Protein AF-A0A845S457-F1 (afdb_monomer)

Sequence (92 aa):
IKLMDFSKKLEDFGVSRIIYTDINRDGTKSGVNFSQLKKIVAKVNIPLVVSGGVSNIKDIRKLHKAELFEGVIIGKAIYDKSISLNKLKKFV

Solvent-accessible surface area (backbone atoms only — not comparable to full-atom values): 5452 Å² total; per-residue (Å²): 132,57,70,70,65,50,56,46,55,40,59,83,70,65,57,80,61,43,79,48,63,42,73,93,25,40,88,64,54,76,36,54,64,60,70,62,52,52,57,49,59,74,68,36,95,51,49,35,29,44,28,37,7,55,31,41,64,67,47,54,53,54,52,60,74,59,72,74,54,79,44,73,54,75,58,62,25,47,80,74,56,58,34,51,71,81,69,50,62,80,79,107

Mean predicted aligned error: 3.19 Å

Nearest PDB structures (foldseek):
  6vdg-assembly1_A  TM=8.959E-01  e=1.219E-05  Thermotoga maritima
  5tql-assembly2_B  TM=8.994E-01  e=2.602E-05  Thermotoga maritima MSB8
  7qc6-assembly1_A  TM=8.968E-01  e=4.517E-05  Thermotoga maritima MSB8
  6c7h-assembly1_A  TM=8.940E-01  e=7.318E-05  synthetic construct
  2rkx-assembly1_A  TM=8.949E-01  e=8.400E-05  unclassified

Foldseek 3Di:
DDPLVVLAVVVVVVDQEDEDEPPVQAPVLQAFPVVVVVVSLVRDPHAYEYHGNHAAVVSVVVVLVVVSHPYYDDDPNPVVVNDDPVSCVVRD

Structure (mmCIF, N/CA/C/O backbone):
data_AF-A0A845S457-F1
#
_entry.id   AF-A0A845S457-F1
#
loop_
_atom_site.group_PDB
_atom_site.id
_atom_site.type_symbol
_atom_site.label_atom_id
_atom_site.label_alt_id
_atom_site.label_comp_id
_atom_site.label_asym_id
_atom_site.label_entity_id
_atom_site.label_seq_id
_atom_site.pdbx_PDB_ins_code
_atom_site.Cartn_x
_atom_site.Cartn_y
_atom_site.Cartn_z
_atom_site.occupancy
_atom_site.B_iso_or_equiv
_atom_site.auth_seq_id
_atom_site.auth_comp_id
_atom_site.auth_asym_id
_atom_site.auth_atom_id
_atom_site.pdbx_PDB_model_num
ATOM 1 N N . ILE A 1 1 ? 3.809 13.528 15.720 1.00 75.88 1 ILE A N 1
ATOM 2 C CA . ILE A 1 1 ? 2.774 12.488 15.965 1.00 75.88 1 ILE A CA 1
ATOM 3 C C . ILE A 1 1 ? 3.279 11.182 15.361 1.00 75.88 1 ILE A C 1
ATOM 5 O O . ILE A 1 1 ? 3.835 11.231 14.270 1.00 75.88 1 ILE A O 1
ATOM 9 N N . LYS A 1 2 ? 3.171 10.042 16.056 1.00 89.25 2 LYS A N 1
ATOM 10 C CA . LYS A 1 2 ? 3.588 8.746 15.491 1.00 89.25 2 LYS A CA 1
ATOM 11 C C . LYS A 1 2 ? 2.545 8.268 14.477 1.00 89.25 2 LYS A C 1
ATOM 13 O O . LYS A 1 2 ? 1.357 8.491 14.681 1.00 89.25 2 LYS A O 1
ATOM 18 N N . LEU A 1 3 ? 2.983 7.569 13.426 1.00 88.56 3 LEU A N 1
ATOM 19 C CA . LEU A 1 3 ? 2.112 7.061 12.355 1.00 88.56 3 LEU A CA 1
ATOM 20 C C . LEU A 1 3 ? 0.860 6.357 12.895 1.00 88.56 3 LEU A C 1
ATOM 22 O O . LEU A 1 3 ? -0.241 6.703 12.498 1.00 88.56 3 LEU A O 1
ATOM 26 N N . MET A 1 4 ? 1.029 5.416 13.828 1.00 90.56 4 MET A N 1
ATOM 27 C CA . MET A 1 4 ? -0.090 4.626 14.353 1.00 90.56 4 MET A CA 1
ATOM 28 C C . MET A 1 4 ? -1.122 5.472 15.102 1.00 90.56 4 MET A C 1
ATOM 30 O O . MET A 1 4 ? -2.317 5.229 14.962 1.00 90.56 4 MET A O 1
ATOM 34 N N . ASP A 1 5 ? -0.664 6.467 15.862 1.00 92.56 5 ASP A N 1
ATOM 35 C CA . ASP A 1 5 ? -1.548 7.362 16.613 1.00 92.56 5 ASP A CA 1
ATOM 36 C C . ASP A 1 5 ? -2.323 8.264 15.650 1.00 92.56 5 ASP A C 1
ATOM 38 O O . ASP A 1 5 ? -3.509 8.516 15.842 1.00 92.56 5 ASP A O 1
ATOM 42 N N . PHE A 1 6 ? -1.663 8.726 14.582 1.00 92.75 6 PHE A N 1
ATOM 43 C CA . PHE A 1 6 ? -2.317 9.512 13.543 1.00 92.75 6 PHE A CA 1
ATOM 44 C C . PHE A 1 6 ? -3.340 8.684 12.768 1.00 92.75 6 PHE A C 1
ATOM 46 O O . PHE A 1 6 ? -4.474 9.120 12.622 1.00 92.75 6 PHE A O 1
ATOM 53 N N . SER A 1 7 ? -2.974 7.475 12.331 1.00 91.75 7 SER A N 1
ATOM 54 C CA . SER A 1 7 ? -3.871 6.592 11.582 1.00 91.75 7 SER A CA 1
ATOM 55 C C . SER A 1 7 ? -5.152 6.279 12.351 1.00 91.75 7 SER A C 1
ATOM 57 O O . SER A 1 7 ? -6.204 6.208 11.730 1.00 91.75 7 SER A O 1
ATOM 59 N N . LYS A 1 8 ? -5.093 6.140 13.684 1.00 92.31 8 LYS A N 1
ATOM 60 C CA . LYS A 1 8 ? -6.298 5.913 14.492 1.00 92.31 8 LYS A CA 1
ATOM 61 C C . LYS A 1 8 ? -7.205 7.143 14.546 1.00 92.31 8 LYS A C 1
ATOM 63 O O . LYS A 1 8 ? -8.401 7.007 14.346 1.00 92.31 8 LYS A O 1
ATOM 68 N N . LYS A 1 9 ? -6.630 8.339 14.719 1.00 94.06 9 LYS A N 1
ATOM 69 C CA . LYS A 1 9 ? -7.384 9.608 14.703 1.00 94.06 9 LYS A CA 1
ATOM 70 C C . LYS A 1 9 ? -8.109 9.868 13.383 1.00 94.06 9 LYS A C 1
ATOM 72 O O . LYS A 1 9 ? -9.089 10.599 13.364 1.00 94.06 9 LYS A O 1
ATOM 77 N N . LEU A 1 10 ? -7.636 9.290 12.278 1.00 94.19 10 LEU A N 1
ATOM 78 C CA . LEU A 1 10 ? -8.320 9.412 10.991 1.00 94.19 10 LEU A CA 1
ATOM 79 C C . LEU A 1 10 ? -9.711 8.755 10.995 1.00 94.19 10 LEU A C 1
ATOM 81 O O . LEU A 1 10 ? -10.559 9.173 10.211 1.00 94.19 10 LEU A O 1
ATOM 85 N N . GLU A 1 11 ? -9.965 7.777 11.873 1.00 93.56 11 GLU A N 1
ATOM 86 C CA . GLU A 1 11 ? -11.306 7.193 12.031 1.00 93.56 11 GLU A CA 1
ATOM 87 C C . GLU A 1 11 ? -12.297 8.230 12.560 1.00 93.56 11 GLU A C 1
ATOM 89 O O . GLU A 1 11 ? -13.400 8.344 12.030 1.00 93.56 11 GLU A O 1
ATOM 94 N N . ASP A 1 12 ? -11.872 9.053 13.522 1.00 94.44 12 ASP A N 1
ATOM 95 C CA . ASP A 1 12 ? -12.691 10.127 14.097 1.00 94.44 12 ASP A CA 1
ATOM 96 C C . ASP A 1 12 ? -13.029 11.211 13.061 1.00 94.44 12 ASP A C 1
ATOM 98 O O . ASP A 1 12 ? -14.039 11.902 13.170 1.00 94.44 12 ASP A O 1
ATOM 102 N N . PHE A 1 13 ? -12.192 11.356 12.030 1.00 95.31 13 PHE A N 1
ATOM 103 C CA . PHE A 1 13 ? -12.425 12.282 10.921 1.00 95.31 13 PHE A CA 1
ATOM 104 C C . PHE A 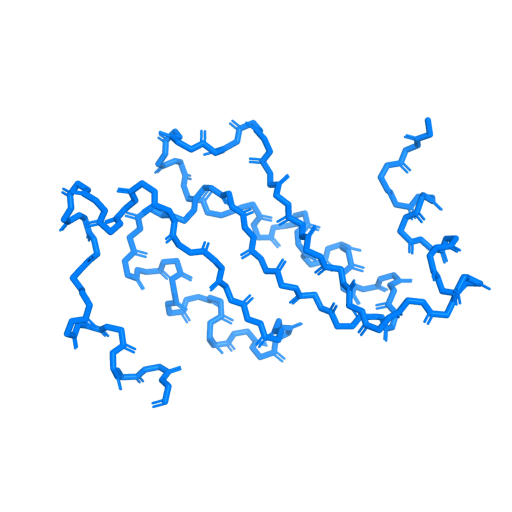1 13 ? -13.332 11.707 9.827 1.00 95.31 13 PHE A C 1
ATOM 106 O O . PHE A 1 13 ? -13.650 12.418 8.875 1.00 95.31 13 PHE A O 1
ATOM 113 N N . GLY A 1 14 ? -13.737 10.436 9.929 1.00 94.62 14 GLY A N 1
ATOM 114 C CA . GLY A 1 14 ? -14.618 9.797 8.955 1.00 94.62 14 GLY A CA 1
ATOM 115 C C . GLY A 1 14 ? -13.984 9.616 7.574 1.00 94.62 14 GLY A C 1
ATOM 116 O O . GLY A 1 14 ? -14.694 9.620 6.568 1.00 94.62 14 GLY A O 1
ATOM 117 N N . VAL A 1 15 ? -12.652 9.489 7.489 1.00 96.00 15 VAL A N 1
ATOM 118 C CA . VAL A 1 15 ? -11.998 9.279 6.190 1.00 96.00 15 VAL A CA 1
ATOM 119 C C . VAL A 1 15 ? -12.357 7.905 5.625 1.00 96.00 15 VAL A C 1
ATOM 121 O O . VAL A 1 15 ? -12.372 6.899 6.330 1.00 96.00 15 VAL A O 1
ATOM 124 N N . SER A 1 16 ? -12.597 7.850 4.319 1.00 96.25 16 SER A N 1
ATOM 125 C CA . SER A 1 16 ? -13.017 6.625 3.634 1.00 96.25 16 SER A CA 1
ATOM 126 C C . SER A 1 16 ? -11.862 5.694 3.263 1.00 96.25 16 SER A C 1
ATOM 128 O O . SER A 1 16 ? -12.088 4.514 3.010 1.00 96.25 16 SER A O 1
ATOM 130 N N . ARG A 1 17 ? -10.627 6.210 3.196 1.00 96.81 17 ARG A N 1
ATOM 131 C CA . ARG A 1 17 ? -9.450 5.464 2.731 1.00 96.81 17 ARG A CA 1
ATOM 132 C C . ARG A 1 17 ? -8.153 6.117 3.184 1.00 96.81 17 ARG A C 1
ATOM 134 O O . ARG A 1 17 ? -8.037 7.341 3.191 1.00 96.81 17 ARG A O 1
ATOM 141 N N . ILE A 1 18 ? -7.142 5.295 3.453 1.00 96.31 18 ILE A N 1
ATOM 142 C CA . ILE A 1 18 ? -5.762 5.738 3.663 1.00 96.31 18 ILE A CA 1
ATOM 143 C C . ILE A 1 18 ? -4.912 5.296 2.474 1.00 96.31 18 ILE A C 1
ATOM 145 O O . ILE A 1 18 ? -4.865 4.117 2.135 1.00 96.31 18 ILE A O 1
ATOM 149 N N . ILE A 1 19 ? -4.179 6.235 1.877 1.00 96.50 19 ILE A N 1
ATOM 15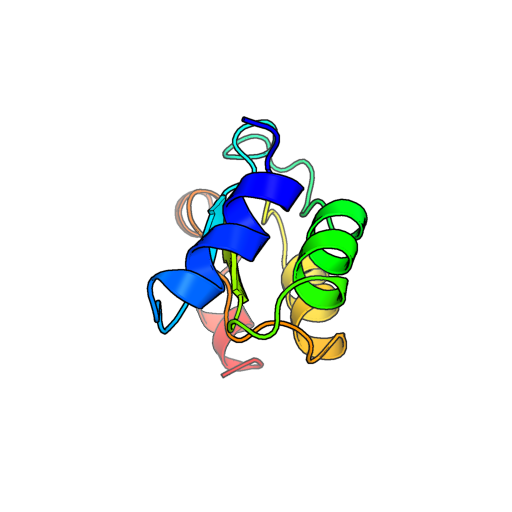0 C CA . ILE A 1 19 ? -3.053 5.918 0.995 1.00 96.50 19 ILE A CA 1
ATOM 151 C C . ILE A 1 19 ? -1.789 6.012 1.840 1.00 96.50 19 ILE A C 1
ATOM 153 O O . ILE A 1 19 ? -1.437 7.088 2.323 1.00 96.50 19 ILE A O 1
ATOM 157 N N . TYR A 1 20 ? -1.108 4.886 2.036 1.00 95.56 20 TYR A N 1
ATOM 158 C CA . TYR A 1 20 ? 0.143 4.851 2.785 1.00 95.56 20 TYR A CA 1
ATOM 159 C C . TYR A 1 20 ? 1.328 4.695 1.839 1.00 95.56 20 TYR A C 1
ATOM 161 O O . TYR A 1 20 ? 1.475 3.650 1.208 1.00 95.56 20 TYR A O 1
ATOM 169 N N . THR A 1 21 ? 2.188 5.714 1.789 1.00 95.12 21 THR A N 1
ATOM 170 C CA . THR A 1 21 ? 3.457 5.685 1.051 1.00 95.12 21 THR A CA 1
ATOM 171 C C . THR A 1 21 ? 4.624 5.508 2.020 1.00 95.12 21 THR A C 1
ATOM 173 O O . THR A 1 21 ? 4.876 6.381 2.852 1.00 95.12 21 THR A O 1
ATOM 176 N N . ASP A 1 22 ? 5.373 4.406 1.907 1.00 93.56 22 ASP A N 1
ATOM 177 C CA . ASP A 1 22 ? 6.638 4.254 2.641 1.00 93.56 22 ASP A CA 1
ATOM 178 C C . ASP A 1 22 ? 7.749 5.055 1.945 1.00 93.56 22 ASP A C 1
ATOM 180 O O . ASP A 1 22 ? 8.408 4.565 1.024 1.00 93.56 22 ASP A O 1
ATOM 184 N N . ILE A 1 23 ? 7.958 6.296 2.395 1.00 92.25 23 ILE A N 1
ATOM 185 C CA . ILE A 1 23 ? 8.946 7.229 1.829 1.00 92.25 23 ILE A CA 1
ATOM 186 C C . ILE A 1 23 ? 10.381 6.696 1.872 1.00 92.25 23 ILE A C 1
ATOM 188 O O . ILE A 1 23 ? 11.176 7.015 0.997 1.00 92.25 23 ILE A O 1
ATOM 192 N N . ASN A 1 24 ? 10.715 5.842 2.848 1.00 91.50 24 ASN A N 1
ATOM 193 C CA . ASN A 1 24 ? 12.064 5.283 2.967 1.00 91.50 24 ASN A CA 1
ATOM 194 C C . ASN A 1 24 ? 12.325 4.211 1.907 1.00 91.50 24 ASN A C 1
ATOM 196 O O . ASN A 1 24 ? 13.469 3.834 1.661 1.00 91.50 24 ASN A O 1
ATOM 200 N N . ARG A 1 25 ? 11.258 3.676 1.310 1.00 90.69 25 ARG A N 1
ATOM 201 C CA . ARG A 1 25 ? 11.329 2.649 0.275 1.00 90.69 25 ARG A CA 1
ATOM 202 C C . ARG A 1 25 ? 10.925 3.165 -1.093 1.00 90.69 25 ARG A C 1
ATOM 204 O O . ARG A 1 25 ? 11.218 2.497 -2.090 1.00 90.69 25 ARG A O 1
ATOM 211 N N . ASP A 1 26 ? 10.280 4.320 -1.165 1.00 87.81 26 ASP A N 1
ATOM 212 C CA . ASP A 1 26 ? 9.833 4.883 -2.424 1.00 87.81 26 ASP A CA 1
ATOM 213 C C . ASP A 1 26 ? 11.010 5.128 -3.378 1.00 87.81 26 ASP A C 1
ATOM 215 O O . ASP A 1 26 ? 12.087 5.572 -2.994 1.00 87.81 26 ASP A O 1
ATOM 219 N N . GLY A 1 27 ? 10.851 4.697 -4.627 1.00 81.44 27 GLY A N 1
ATOM 220 C CA . GLY A 1 27 ? 11.908 4.750 -5.640 1.00 81.44 27 GLY A CA 1
ATOM 221 C C . GLY A 1 27 ? 13.147 3.858 -5.413 1.00 81.44 27 GLY A C 1
ATOM 222 O O . GLY A 1 27 ? 13.948 3.727 -6.347 1.00 81.44 27 GLY A O 1
ATOM 223 N N . THR A 1 28 ? 13.299 3.211 -4.247 1.00 85.31 28 THR A N 1
ATOM 224 C CA . THR A 1 28 ? 14.485 2.395 -3.885 1.00 85.31 28 THR A CA 1
ATOM 225 C C . THR A 1 28 ? 14.482 0.980 -4.460 1.00 85.31 28 THR A C 1
ATOM 227 O O . THR A 1 28 ? 15.520 0.329 -4.495 1.00 85.31 28 THR A O 1
ATOM 230 N N . LYS A 1 29 ? 13.315 0.476 -4.884 1.00 78.00 29 LYS A N 1
ATOM 231 C CA . LYS A 1 29 ? 13.098 -0.924 -5.298 1.00 78.00 29 LYS A CA 1
ATOM 232 C C . LYS A 1 29 ? 13.375 -1.992 -4.224 1.00 78.00 29 LYS A C 1
ATOM 234 O O . LYS A 1 29 ? 13.454 -3.175 -4.552 1.00 78.00 29 LYS A O 1
ATOM 239 N N . SER A 1 30 ? 13.442 -1.621 -2.947 1.00 86.31 30 SER A N 1
ATOM 240 C CA . SER A 1 30 ? 13.703 -2.552 -1.834 1.00 86.31 30 SER A CA 1
ATOM 241 C C . SER A 1 30 ? 12.528 -3.483 -1.464 1.00 86.31 30 SER A C 1
ATOM 243 O O . SER A 1 30 ? 12.627 -4.263 -0.513 1.00 86.31 30 SER A O 1
ATOM 245 N N . GLY A 1 31 ? 11.418 -3.434 -2.210 1.00 88.88 31 GLY A N 1
ATOM 246 C CA . GLY A 1 31 ? 10.202 -4.202 -1.937 1.00 88.88 31 GLY A CA 1
ATOM 247 C C . GLY A 1 31 ? 9.322 -3.531 -0.882 1.00 88.88 31 GLY A C 1
ATOM 248 O O . GLY A 1 31 ? 9.755 -2.638 -0.154 1.00 88.88 31 GLY A O 1
ATOM 249 N N . VAL A 1 32 ? 8.070 -3.966 -0.760 1.00 93.44 32 VAL A N 1
ATOM 250 C CA . VAL A 1 32 ? 7.116 -3.353 0.182 1.00 93.44 32 VAL A CA 1
ATOM 251 C C . VAL A 1 32 ? 7.410 -3.701 1.644 1.00 93.44 32 VAL A C 1
ATOM 253 O O . VAL A 1 32 ? 7.771 -4.834 1.981 1.00 93.44 32 VAL A O 1
ATOM 256 N N . ASN A 1 33 ? 7.180 -2.747 2.550 1.00 94.00 33 ASN A N 1
ATOM 257 C CA . ASN A 1 33 ? 7.310 -2.960 3.992 1.00 94.00 33 ASN A CA 1
ATOM 258 C C . ASN A 1 33 ? 6.093 -3.689 4.578 1.00 94.00 33 ASN A C 1
ATOM 260 O O . ASN A 1 33 ? 5.270 -3.135 5.305 1.00 94.00 33 ASN A O 1
ATOM 264 N N . PHE A 1 34 ? 5.974 -4.969 4.252 1.00 93.56 34 PHE A N 1
ATOM 265 C CA . PHE A 1 34 ? 4.789 -5.759 4.574 1.00 93.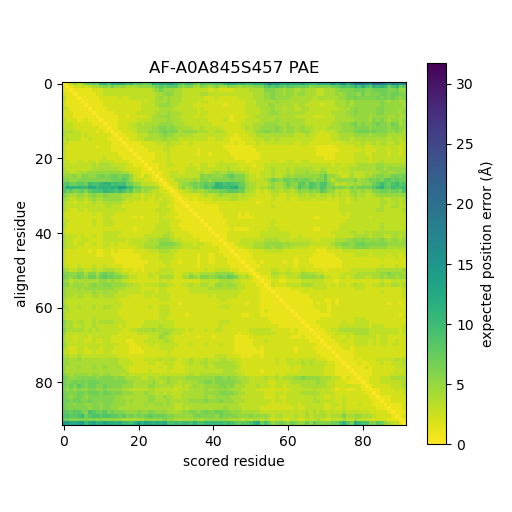56 34 PHE A CA 1
ATOM 266 C C . PHE A 1 34 ? 4.504 -5.880 6.083 1.00 93.56 34 PHE A C 1
ATOM 268 O O . PHE A 1 34 ? 3.348 -5.974 6.485 1.00 93.56 34 PHE A O 1
ATOM 275 N N . SER A 1 35 ? 5.546 -5.859 6.923 1.00 93.31 35 SER A N 1
ATOM 276 C CA . SER A 1 35 ? 5.390 -5.877 8.385 1.00 93.31 35 SER A CA 1
ATOM 277 C C . SER A 1 35 ? 4.722 -4.596 8.887 1.00 93.31 35 SER A C 1
ATOM 279 O O . SER A 1 35 ? 3.777 -4.657 9.671 1.00 93.31 35 SER A O 1
ATOM 281 N N . GLN A 1 36 ? 5.156 -3.436 8.385 1.00 93.31 36 GLN A N 1
ATOM 282 C CA . GLN A 1 36 ? 4.553 -2.153 8.736 1.00 93.31 36 GLN A CA 1
ATOM 283 C C . GLN A 1 36 ? 3.108 -2.052 8.238 1.00 93.31 36 GLN A C 1
ATOM 285 O O . GLN A 1 36 ? 2.234 -1.642 8.995 1.00 93.31 36 GLN A O 1
ATOM 290 N N . LEU A 1 37 ? 2.847 -2.500 7.007 1.00 95.06 37 LEU A N 1
ATOM 291 C CA . LEU A 1 37 ? 1.501 -2.533 6.434 1.00 95.06 37 LEU A CA 1
ATOM 292 C C . LEU A 1 37 ? 0.539 -3.354 7.296 1.00 95.06 37 LEU A C 1
ATOM 294 O O . LEU A 1 37 ? -0.519 -2.850 7.657 1.00 95.06 37 LEU A O 1
ATOM 298 N N . LYS A 1 38 ? 0.941 -4.564 7.714 1.00 94.19 38 LYS A N 1
ATOM 299 C CA . LYS A 1 38 ? 0.154 -5.408 8.629 1.00 94.19 38 LYS A CA 1
ATOM 300 C C . LYS A 1 38 ? -0.154 -4.728 9.960 1.00 94.19 38 LYS A C 1
ATOM 302 O O . LYS A 1 38 ? -1.252 -4.882 10.479 1.00 94.19 38 LYS A O 1
ATOM 307 N N . LYS A 1 39 ? 0.796 -3.968 10.513 1.00 93.62 39 LYS A N 1
ATOM 308 C CA .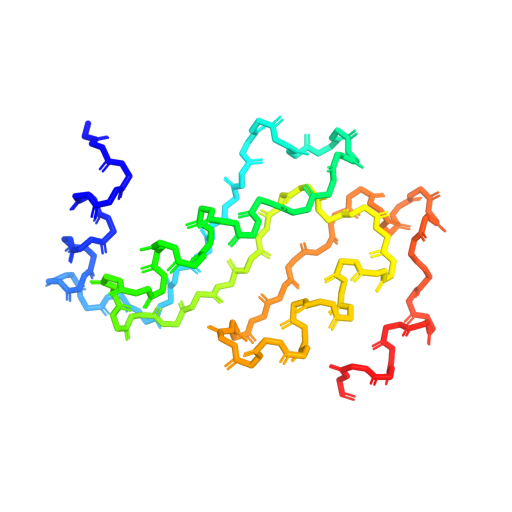 LYS A 1 39 ? 0.568 -3.208 11.752 1.00 93.62 39 LYS A CA 1
ATOM 309 C C . LYS A 1 39 ? -0.479 -2.111 11.569 1.00 93.62 39 LYS A C 1
ATOM 311 O O . LYS A 1 39 ? -1.205 -1.845 12.518 1.00 93.62 39 LYS A O 1
ATOM 316 N N . ILE A 1 40 ? -0.546 -1.488 10.390 1.00 93.94 40 ILE A N 1
ATOM 317 C CA . ILE A 1 40 ? -1.551 -0.463 10.079 1.00 93.94 40 ILE A CA 1
ATOM 318 C C . ILE A 1 40 ? -2.938 -1.101 10.022 1.00 93.94 40 ILE A C 1
ATOM 320 O O . ILE A 1 40 ? -3.777 -0.758 10.848 1.00 93.94 40 ILE A O 1
ATOM 324 N N . VAL A 1 41 ? -3.145 -2.084 9.137 1.00 94.56 41 VAL A N 1
ATOM 325 C CA . VAL A 1 41 ? -4.461 -2.738 8.970 1.00 94.56 41 VAL A CA 1
ATOM 326 C C . VAL A 1 41 ? -4.955 -3.454 10.230 1.00 94.56 41 VAL A C 1
ATOM 328 O O . VAL A 1 41 ? -6.151 -3.601 10.413 1.00 94.56 41 VAL A O 1
ATOM 331 N N . ALA A 1 42 ? -4.064 -3.861 11.140 1.00 93.44 42 ALA A N 1
ATOM 332 C CA . ALA A 1 42 ? -4.464 -4.449 12.419 1.00 93.44 42 ALA A CA 1
ATOM 333 C C . ALA A 1 42 ? -4.974 -3.427 13.456 1.00 93.44 42 ALA A C 1
ATOM 335 O O . ALA A 1 42 ? -5.504 -3.835 14.486 1.00 93.44 42 ALA A O 1
ATOM 336 N N . LYS A 1 43 ? -4.766 -2.117 13.251 1.00 91.81 43 LYS A N 1
ATOM 337 C CA . LYS A 1 43 ? -5.163 -1.073 14.219 1.00 91.81 43 LYS A CA 1
ATOM 338 C C . LYS A 1 43 ? -6.275 -0.150 13.735 1.00 91.81 43 LYS A C 1
ATOM 340 O O . LYS A 1 43 ? -6.882 0.523 14.574 1.00 91.81 43 LYS A O 1
ATOM 345 N N . VAL A 1 44 ? -6.503 -0.081 12.426 1.00 93.88 44 VAL A N 1
ATOM 346 C CA . VAL A 1 44 ? -7.512 0.798 11.829 1.00 93.88 44 VAL A CA 1
ATOM 347 C C . VAL A 1 44 ? -8.468 0.00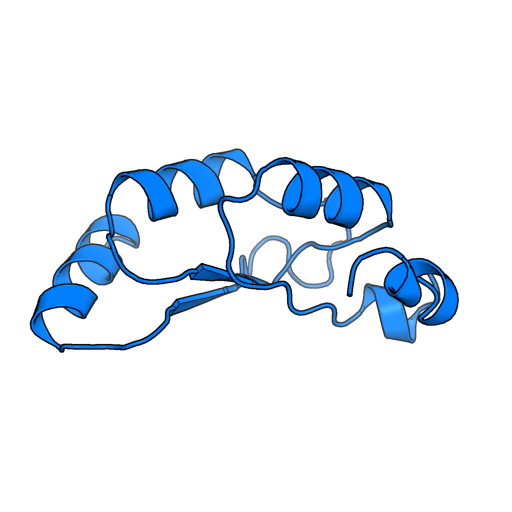4 10.956 1.00 93.88 44 VAL A C 1
ATOM 349 O O . VAL A 1 44 ? -8.043 -0.876 10.213 1.00 93.88 44 VAL A O 1
ATOM 352 N N . ASN A 1 45 ? -9.745 0.363 11.016 1.00 94.56 45 ASN A N 1
ATOM 353 C CA . ASN A 1 45 ? -10.821 -0.207 10.207 1.00 94.56 45 ASN A CA 1
ATOM 354 C C . ASN A 1 45 ? -11.028 0.564 8.890 1.00 94.56 45 ASN A C 1
ATOM 356 O O . ASN A 1 45 ? -12.074 0.452 8.256 1.00 94.56 45 ASN A O 1
ATOM 360 N N . ILE A 1 46 ? -10.044 1.371 8.486 1.00 96.62 46 ILE A N 1
ATOM 361 C CA . ILE A 1 46 ? -10.089 2.164 7.258 1.00 96.62 46 ILE A CA 1
ATOM 362 C C . ILE A 1 46 ? -9.388 1.384 6.138 1.00 96.62 46 ILE A C 1
ATOM 364 O O . ILE A 1 46 ? -8.241 0.962 6.333 1.00 96.62 46 ILE A O 1
ATOM 368 N N . PRO A 1 47 ? -10.016 1.235 4.957 1.00 97.12 47 PRO A N 1
ATOM 369 C CA . PRO A 1 47 ? -9.383 0.640 3.787 1.00 97.12 47 PRO A CA 1
ATOM 370 C C . PRO A 1 47 ? -8.020 1.265 3.469 1.00 97.12 47 PRO A C 1
ATOM 372 O O . PRO A 1 47 ? -7.858 2.490 3.437 1.00 97.12 47 PRO A O 1
ATOM 375 N N . LEU A 1 48 ? -7.025 0.405 3.243 1.00 97.50 48 LEU A N 1
ATOM 376 C CA . LEU A 1 48 ? -5.644 0.813 3.008 1.00 97.50 48 LEU A CA 1
ATOM 377 C C . LEU A 1 48 ? -5.229 0.537 1.562 1.00 97.50 48 LEU A C 1
ATOM 379 O O . LEU A 1 48 ? -5.253 -0.608 1.104 1.00 97.50 48 LEU A O 1
ATOM 383 N N . VAL A 1 49 ? -4.752 1.580 0.886 1.00 97.62 49 VAL A N 1
ATOM 384 C CA . VAL A 1 49 ? -4.051 1.497 -0.395 1.00 97.62 49 VAL A CA 1
ATOM 385 C C . VAL A 1 49 ? -2.550 1.610 -0.154 1.00 97.62 49 VAL A C 1
ATOM 387 O O . VAL A 1 49 ? -2.059 2.565 0.454 1.00 97.62 49 VAL A O 1
ATOM 390 N N . VAL A 1 50 ? -1.811 0.616 -0.639 1.00 96.75 50 VAL A N 1
ATOM 391 C CA . VAL A 1 50 ? -0.361 0.501 -0.455 1.00 96.75 50 VAL A CA 1
ATOM 392 C C . VAL A 1 50 ? 0.379 1.295 -1.526 1.00 96.75 50 VAL A C 1
ATOM 394 O O . VAL A 1 50 ? 0.119 1.130 -2.713 1.00 96.75 50 VAL A O 1
ATOM 397 N N . SER A 1 51 ? 1.354 2.103 -1.125 1.00 94.50 51 SER A N 1
ATOM 398 C CA . SER A 1 51 ? 2.247 2.845 -2.014 1.00 94.50 51 SER A CA 1
ATOM 399 C C . SER A 1 51 ? 3.686 2.837 -1.474 1.00 94.50 51 SER A C 1
ATOM 401 O O . SER A 1 51 ? 3.930 2.651 -0.279 1.00 94.50 51 SER A O 1
ATOM 403 N N . GLY A 1 52 ? 4.660 3.042 -2.361 1.00 91.62 52 GLY A N 1
ATOM 404 C CA . GLY A 1 52 ? 6.085 3.082 -2.022 1.00 91.62 52 GLY A CA 1
ATOM 405 C C . GLY A 1 52 ? 6.740 1.698 -1.902 1.00 91.62 52 GLY A C 1
ATOM 406 O O . GLY A 1 52 ? 6.241 0.775 -1.259 1.00 91.62 52 GLY A O 1
ATOM 407 N N . GLY A 1 53 ? 7.896 1.536 -2.549 1.00 89.94 53 GLY A N 1
ATOM 408 C CA . GLY A 1 53 ? 8.723 0.327 -2.445 1.00 89.94 53 GLY A CA 1
ATOM 409 C C . GLY A 1 53 ? 8.302 -0.866 -3.307 1.00 89.94 53 GLY A C 1
ATOM 410 O O . GLY A 1 53 ? 9.068 -1.823 -3.392 1.00 89.94 53 GLY A O 1
ATOM 411 N N . VAL A 1 54 ? 7.154 -0.824 -3.993 1.00 93.25 54 VAL A N 1
ATOM 412 C CA . VAL A 1 54 ? 6.745 -1.872 -4.949 1.00 93.25 54 VAL A CA 1
ATOM 413 C C . VAL A 1 54 ? 7.771 -1.964 -6.078 1.00 93.25 54 VAL A C 1
ATOM 415 O O . VAL A 1 54 ? 7.938 -1.008 -6.837 1.00 93.25 54 VAL A O 1
ATOM 418 N N . SER A 1 55 ? 8.468 -3.097 -6.197 1.00 92.88 55 SER A N 1
ATOM 419 C CA . SER A 1 55 ? 9.610 -3.211 -7.111 1.00 92.88 55 SER A CA 1
ATOM 420 C C . SER A 1 55 ? 9.450 -4.273 -8.185 1.00 92.88 55 SER A C 1
ATOM 422 O O . SER A 1 55 ? 10.008 -4.135 -9.273 1.00 92.88 55 SER A O 1
ATOM 424 N N . ASN A 1 56 ? 8.695 -5.335 -7.909 1.00 92.75 56 ASN A N 1
ATOM 425 C CA . ASN A 1 56 ? 8.555 -6.454 -8.832 1.00 92.75 56 ASN A CA 1
ATOM 426 C C . ASN A 1 56 ? 7.220 -7.201 -8.659 1.00 92.75 56 ASN A C 1
ATOM 428 O O . ASN A 1 56 ? 6.460 -6.980 -7.718 1.00 92.75 56 ASN A O 1
ATOM 432 N N . ILE A 1 57 ? 6.941 -8.143 -9.564 1.00 93.12 57 ILE A N 1
ATOM 433 C CA . ILE A 1 57 ? 5.674 -8.890 -9.568 1.00 93.12 57 ILE A CA 1
ATOM 434 C C . ILE A 1 57 ? 5.470 -9.770 -8.321 1.00 93.12 57 ILE A C 1
ATOM 436 O O . ILE A 1 57 ? 4.334 -10.108 -7.995 1.00 93.12 57 ILE A O 1
ATOM 440 N N . 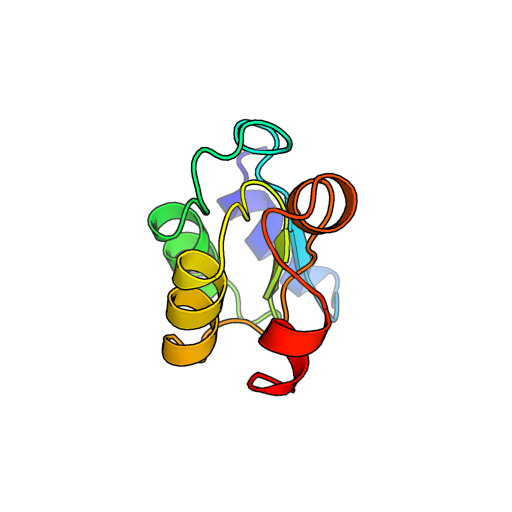LYS A 1 58 ? 6.540 -10.157 -7.608 1.00 93.19 58 LYS A N 1
ATOM 441 C CA . LYS A 1 58 ? 6.422 -10.936 -6.365 1.00 93.19 58 LYS A CA 1
ATOM 442 C C . LYS A 1 58 ? 5.798 -10.095 -5.253 1.00 93.19 58 LYS A C 1
ATOM 444 O O . LYS A 1 58 ? 5.012 -10.642 -4.485 1.00 93.19 58 LYS A O 1
ATOM 449 N N . ASP A 1 59 ? 6.078 -8.789 -5.208 1.00 93.75 59 ASP A N 1
ATOM 450 C CA . ASP A 1 59 ? 5.420 -7.875 -4.267 1.00 93.75 59 ASP A CA 1
ATOM 451 C C . ASP A 1 59 ? 3.913 -7.835 -4.529 1.00 93.75 59 ASP A C 1
ATOM 453 O O . ASP A 1 59 ? 3.127 -8.013 -3.603 1.00 93.75 59 ASP A O 1
ATOM 457 N N . ILE A 1 60 ? 3.510 -7.711 -5.799 1.00 94.44 60 ILE A N 1
ATOM 458 C CA . ILE A 1 60 ? 2.095 -7.716 -6.203 1.00 94.44 60 ILE A CA 1
ATOM 459 C C . ILE A 1 60 ? 1.416 -9.026 -5.808 1.00 94.44 60 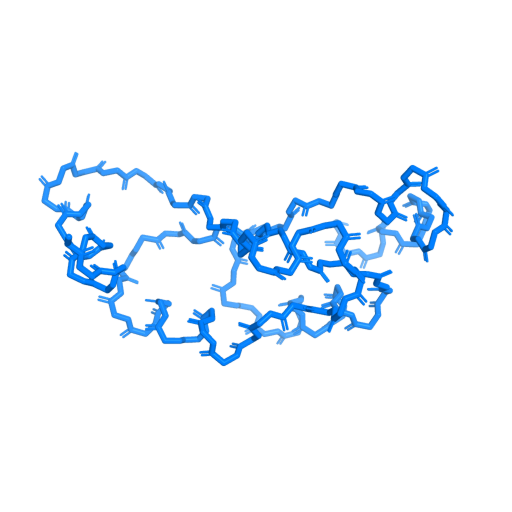ILE A C 1
ATOM 461 O O . ILE A 1 60 ? 0.370 -9.005 -5.171 1.00 94.44 60 ILE A O 1
ATOM 465 N N . ARG A 1 61 ? 2.039 -10.176 -6.099 1.00 94.69 61 ARG A N 1
ATOM 466 C CA . ARG A 1 61 ? 1.507 -11.488 -5.690 1.00 94.69 61 ARG A CA 1
ATOM 467 C C . ARG A 1 61 ? 1.347 -11.598 -4.179 1.00 94.69 61 ARG A C 1
ATOM 469 O O . ARG A 1 61 ? 0.365 -12.167 -3.716 1.00 94.69 61 ARG A O 1
ATOM 476 N N . LYS A 1 62 ? 2.314 -11.082 -3.416 1.00 94.94 62 LYS A N 1
ATOM 477 C CA . LYS A 1 62 ? 2.284 -11.101 -1.952 1.00 94.94 62 LYS A CA 1
ATOM 478 C C . LYS A 1 62 ? 1.165 -10.219 -1.400 1.00 94.94 62 LYS A C 1
ATOM 480 O O . LYS A 1 62 ? 0.486 -10.646 -0.475 1.00 94.94 62 LYS A O 1
ATOM 485 N N . LEU A 1 63 ? 0.985 -9.021 -1.959 1.00 95.25 63 LEU A N 1
ATOM 486 C CA . LEU A 1 63 ? -0.088 -8.100 -1.583 1.00 95.25 63 LEU A CA 1
ATOM 487 C C . LEU A 1 63 ? -1.463 -8.671 -1.943 1.00 95.25 63 LEU A C 1
ATOM 489 O O . LEU A 1 63 ? -2.323 -8.735 -1.074 1.00 95.25 63 LEU A O 1
ATOM 493 N N . HIS A 1 64 ? -1.635 -9.166 -3.170 1.00 95.19 64 HIS A N 1
ATOM 494 C CA . HIS A 1 64 ? -2.889 -9.761 -3.636 1.00 95.19 64 HIS A CA 1
ATOM 495 C C . HIS A 1 64 ? -3.284 -10.987 -2.808 1.00 95.19 64 HIS A C 1
ATOM 497 O O . HIS A 1 64 ? -4.411 -11.078 -2.349 1.00 95.19 64 HIS A O 1
ATOM 503 N N . LYS A 1 65 ? -2.348 -11.913 -2.544 1.00 95.81 65 LYS A N 1
ATOM 504 C CA . LYS A 1 65 ? -2.614 -13.104 -1.714 1.00 95.81 65 LYS A CA 1
ATOM 505 C C . LYS A 1 65 ? -2.970 -12.756 -0.263 1.00 95.81 65 LYS A C 1
ATOM 507 O O . LYS A 1 65 ? -3.519 -13.594 0.439 1.00 95.81 65 LYS A O 1
ATOM 512 N N . ALA A 1 66 ? -2.584 -11.575 0.219 1.00 95.31 66 ALA A N 1
ATOM 513 C CA . ALA A 1 66 ? -2.894 -11.178 1.582 1.00 95.31 66 ALA A CA 1
ATOM 514 C C . ALA A 1 66 ? -4.383 -10.869 1.762 1.00 95.31 66 ALA A C 1
ATOM 516 O O . ALA A 1 66 ? -4.877 -11.082 2.860 1.00 95.31 66 ALA A O 1
ATOM 517 N N . GLU A 1 67 ? -5.053 -10.347 0.726 1.00 94.62 67 GLU A N 1
ATOM 518 C CA . GLU A 1 67 ? -6.461 -9.913 0.786 1.00 94.62 67 GLU A CA 1
ATOM 519 C C . GLU A 1 67 ? -6.739 -8.914 1.933 1.00 94.62 67 GLU A C 1
ATOM 521 O O . GLU A 1 67 ? -7.845 -8.811 2.447 1.00 94.62 67 GLU A O 1
ATOM 526 N N . LEU A 1 68 ? -5.709 -8.161 2.346 1.00 95.81 68 LEU A N 1
ATOM 527 C CA . LEU A 1 68 ? -5.775 -7.176 3.440 1.00 95.81 68 LEU A CA 1
ATOM 528 C C . LEU A 1 68 ? -5.854 -5.727 2.952 1.00 95.81 68 LEU A C 1
ATOM 530 O O . LEU A 1 68 ? -6.054 -4.818 3.753 1.00 95.81 68 LEU A O 1
ATOM 534 N N . PHE A 1 69 ? -5.583 -5.495 1.671 1.00 96.25 69 PHE A N 1
ATOM 535 C CA . PHE A 1 69 ? -5.392 -4.162 1.114 1.00 96.25 69 PHE A CA 1
ATOM 536 C C . PHE A 1 69 ? -6.384 -3.948 -0.009 1.00 96.25 69 PHE A C 1
ATOM 538 O O . PHE A 1 69 ? -6.606 -4.838 -0.824 1.00 96.25 69 PHE A O 1
ATOM 545 N N . GLU A 1 70 ? -6.933 -2.747 -0.070 1.00 96.62 70 GLU A N 1
ATOM 546 C CA . GLU A 1 70 ? -7.919 -2.382 -1.080 1.00 96.62 70 GLU A CA 1
ATOM 547 C C . GLU A 1 70 ? -7.276 -2.138 -2.448 1.00 96.62 70 GLU A C 1
ATOM 549 O O . GLU A 1 70 ? -7.902 -2.307 -3.489 1.00 96.62 70 GLU A O 1
ATOM 554 N N . GLY A 1 71 ? -6.002 -1.749 -2.458 1.00 96.00 71 GLY A N 1
ATOM 555 C CA . GLY A 1 71 ? -5.281 -1.525 -3.697 1.00 96.00 71 GLY A CA 1
ATOM 556 C C . GLY A 1 71 ? -3.796 -1.282 -3.497 1.00 96.00 71 GLY A C 1
ATOM 557 O O . GLY A 1 71 ? -3.281 -1.202 -2.378 1.00 96.00 71 GLY A O 1
ATOM 558 N N . VAL A 1 72 ? -3.104 -1.143 -4.623 1.00 95.88 72 VAL A N 1
ATOM 559 C CA . VAL A 1 72 ? -1.680 -0.821 -4.678 1.00 95.88 72 VAL A CA 1
ATOM 560 C C . VAL A 1 72 ? -1.418 0.227 -5.756 1.00 95.88 72 VAL A C 1
ATOM 562 O O . VAL A 1 72 ? -1.915 0.120 -6.874 1.00 95.88 72 VAL A O 1
ATOM 565 N N . ILE A 1 73 ? -0.607 1.228 -5.425 1.00 95.38 73 ILE A N 1
ATOM 566 C CA . ILE A 1 73 ? -0.097 2.229 -6.361 1.00 95.38 73 ILE A CA 1
ATOM 567 C C . ILE A 1 73 ? 1.320 1.824 -6.760 1.00 95.38 73 ILE A C 1
ATOM 569 O O . ILE A 1 73 ? 2.191 1.609 -5.915 1.00 95.38 73 ILE A O 1
ATOM 573 N N . ILE A 1 74 ? 1.556 1.723 -8.068 1.00 93.75 74 ILE A N 1
ATOM 574 C CA . ILE A 1 74 ? 2.844 1.323 -8.634 1.00 93.75 74 ILE A CA 1
ATOM 575 C C . ILE A 1 74 ? 3.393 2.491 -9.451 1.00 93.75 74 ILE A C 1
ATOM 577 O O . ILE A 1 74 ? 2.859 2.824 -10.503 1.00 93.75 74 ILE A O 1
ATOM 581 N N . GLY A 1 75 ? 4.464 3.108 -8.955 1.00 92.00 75 GLY A N 1
ATOM 582 C CA . GLY A 1 75 ? 5.159 4.200 -9.638 1.00 92.00 75 GLY A CA 1
ATOM 583 C C . GLY A 1 75 ? 6.337 3.696 -10.472 1.00 92.00 75 GLY A C 1
ATOM 584 O O . GLY A 1 75 ? 6.165 3.040 -11.499 1.00 92.00 75 GLY A O 1
ATOM 585 N N . LYS A 1 76 ? 7.558 3.991 -10.004 1.00 91.56 76 LYS A N 1
ATOM 586 C CA . LYS A 1 76 ? 8.841 3.765 -10.702 1.00 91.56 76 LYS A CA 1
ATOM 587 C C . LYS A 1 76 ? 8.965 2.406 -11.409 1.00 91.56 76 LYS A C 1
ATOM 589 O O . LYS A 1 76 ? 9.424 2.369 -12.544 1.00 91.56 76 LYS A O 1
ATOM 594 N N . ALA A 1 77 ? 8.497 1.322 -10.785 1.00 92.56 77 ALA A N 1
ATOM 595 C CA . ALA A 1 77 ? 8.591 -0.033 -11.334 1.00 92.56 77 ALA A CA 1
ATOM 596 C C . ALA A 1 77 ? 7.826 -0.248 -12.658 1.00 92.56 77 ALA A C 1
ATOM 598 O O . ALA A 1 77 ? 8.165 -1.166 -13.405 1.00 92.56 77 ALA A O 1
ATOM 599 N N . ILE A 1 78 ? 6.806 0.567 -12.959 1.00 93.00 78 ILE A N 1
ATOM 600 C CA . ILE A 1 78 ? 6.165 0.578 -14.285 1.00 93.00 78 ILE A CA 1
ATOM 601 C C . ILE A 1 78 ? 7.042 1.340 -15.282 1.00 93.00 78 ILE A C 1
ATOM 603 O O . ILE A 1 78 ? 7.330 0.823 -16.361 1.00 93.00 78 ILE A O 1
ATOM 607 N N . TYR A 1 79 ? 7.503 2.539 -14.913 1.00 90.94 79 TYR A N 1
ATOM 608 C CA . TYR A 1 79 ? 8.291 3.411 -15.793 1.00 90.94 79 TYR A CA 1
ATOM 609 C C . TYR A 1 79 ? 9.608 2.772 -16.244 1.00 90.94 79 TYR A C 1
ATOM 611 O O . TYR A 1 79 ? 9.997 2.888 -17.402 1.00 90.94 79 TYR A O 1
ATOM 619 N N . ASP A 1 80 ? 10.274 2.046 -15.350 1.00 90.75 80 ASP A N 1
ATOM 620 C CA . ASP A 1 80 ? 11.533 1.359 -15.649 1.00 90.75 80 ASP A CA 1
ATOM 621 C C . ASP A 1 80 ? 11.356 -0.082 -16.155 1.00 90.75 80 ASP A C 1
ATOM 623 O O . ASP A 1 80 ? 12.332 -0.823 -16.280 1.00 90.75 80 ASP A O 1
ATOM 627 N N . LYS A 1 81 ? 10.112 -0.480 -16.451 1.00 90.62 81 LYS A N 1
ATOM 628 C CA . LYS A 1 81 ? 9.737 -1.790 -17.000 1.00 90.62 81 LYS A CA 1
ATOM 629 C C . LYS A 1 81 ? 10.049 -2.991 -16.090 1.00 90.62 81 LYS A C 1
ATOM 631 O O . LYS A 1 81 ? 9.919 -4.129 -16.546 1.00 90.62 81 LYS A O 1
ATOM 636 N N . SER A 1 82 ? 10.368 -2.790 -14.803 1.00 90.38 82 SER A N 1
ATOM 637 C CA . SER A 1 82 ? 10.494 -3.896 -13.827 1.00 90.38 82 SER A CA 1
ATOM 638 C C . SER A 1 82 ? 9.175 -4.668 -13.670 1.00 90.38 82 SER A C 1
ATOM 640 O O . SER A 1 82 ? 9.167 -5.878 -13.422 1.00 90.38 82 SER A O 1
ATOM 642 N N . ILE A 1 83 ? 8.044 -3.981 -13.850 1.00 92.44 83 ILE A N 1
ATOM 643 C CA . ILE A 1 83 ? 6.701 -4.554 -13.897 1.00 92.44 83 ILE A CA 1
ATOM 644 C C . ILE A 1 83 ? 6.019 -4.095 -15.186 1.00 92.44 83 ILE A C 1
ATOM 646 O O . ILE A 1 83 ? 5.735 -2.919 -15.383 1.00 92.44 83 ILE A O 1
ATOM 650 N N . SER A 1 84 ? 5.698 -5.043 -16.063 1.00 93.12 84 SER A N 1
ATOM 651 C CA . SER A 1 84 ? 4.912 -4.761 -17.266 1.00 93.12 84 SER A CA 1
ATOM 652 C C . SER A 1 84 ? 3.416 -4.707 -16.947 1.00 93.12 84 SER A C 1
ATOM 654 O O . SER A 1 84 ? 2.910 -5.633 -16.306 1.00 93.12 84 SER A O 1
ATOM 656 N N . LEU A 1 85 ? 2.690 -3.740 -17.514 1.00 91.81 85 LEU A N 1
ATOM 657 C CA . LEU A 1 85 ? 1.225 -3.633 -17.400 1.00 91.81 85 LEU A CA 1
ATOM 658 C C . LEU A 1 85 ? 0.492 -4.933 -17.781 1.00 91.81 85 LEU A C 1
ATOM 660 O O . LEU A 1 85 ? -0.427 -5.355 -17.087 1.00 91.81 85 LEU A O 1
ATOM 664 N N . ASN A 1 86 ? 0.949 -5.647 -18.817 1.00 92.75 86 ASN A N 1
ATOM 665 C CA . ASN A 1 86 ? 0.354 -6.930 -19.219 1.00 92.75 86 ASN A CA 1
ATOM 666 C C . ASN A 1 86 ? 0.416 -8.012 -18.127 1.00 92.75 86 ASN A C 1
ATOM 668 O O . ASN A 1 86 ? -0.472 -8.855 -18.057 1.00 92.75 86 ASN A O 1
ATOM 672 N N . LYS A 1 87 ? 1.435 -7.993 -17.256 1.00 91.19 87 LYS A N 1
ATOM 673 C CA . LYS A 1 87 ? 1.516 -8.923 -16.115 1.00 91.19 87 LYS A CA 1
ATOM 674 C C . LYS A 1 87 ? 0.519 -8.558 -15.012 1.00 91.19 87 LYS A C 1
ATOM 676 O O . LYS A 1 87 ? 0.117 -9.453 -14.276 1.00 91.19 87 LYS A O 1
ATOM 681 N N . LEU A 1 88 ? 0.132 -7.284 -14.907 1.00 92.50 88 LEU A N 1
ATOM 682 C CA . LEU A 1 88 ? -0.797 -6.794 -13.887 1.00 92.50 88 LEU A CA 1
ATOM 683 C C . LEU A 1 88 ? -2.253 -7.165 -14.179 1.00 92.50 88 LEU A C 1
ATOM 685 O O . LEU A 1 88 ? -2.997 -7.379 -13.234 1.00 92.50 88 LEU A O 1
ATOM 689 N N . LYS A 1 89 ? -2.628 -7.366 -15.450 1.00 90.69 89 LYS A N 1
ATOM 690 C CA . LYS A 1 89 ? -3.976 -7.816 -15.863 1.00 90.69 89 LYS A CA 1
ATOM 691 C C . LYS A 1 89 ? -4.459 -9.110 -15.191 1.00 90.69 89 LYS A C 1
ATOM 693 O O . LYS A 1 89 ? -5.624 -9.441 -15.290 1.00 90.69 89 LYS A O 1
ATOM 698 N N . LYS A 1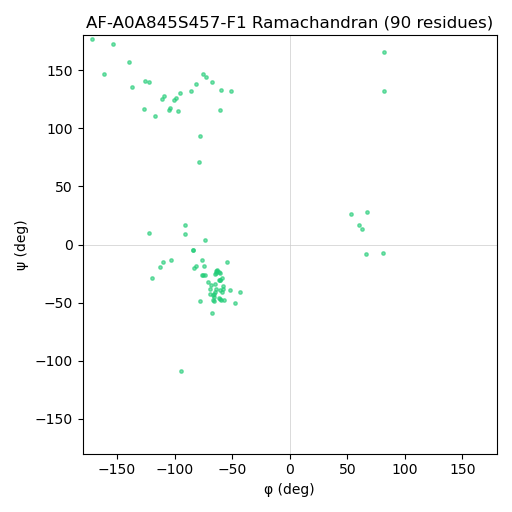 90 ? -3.563 -9.876 -14.564 1.00 90.75 90 LYS A N 1
ATOM 699 C CA . LYS A 1 90 ? -3.894 -11.116 -13.844 1.00 90.75 90 LYS A CA 1
ATOM 700 C C . LYS A 1 90 ? -4.376 -10.885 -12.405 1.00 90.75 90 LYS A C 1
ATOM 702 O O . LYS A 1 90 ? -4.665 -11.860 -11.725 1.00 90.75 90 LYS A O 1
ATOM 707 N N . PHE A 1 91 ? -4.347 -9.641 -11.928 1.00 89.25 91 PHE A N 1
ATOM 708 C CA . PHE A 1 91 ? -4.634 -9.250 -10.542 1.00 89.25 91 PHE A CA 1
ATOM 709 C C . PHE A 1 91 ? -5.786 -8.239 -10.446 1.00 89.25 91 PHE A C 1
ATOM 711 O O . PHE A 1 91 ? -5.960 -7.634 -9.391 1.00 89.25 91 PHE A O 1
ATOM 718 N N . VAL A 1 92 ? -6.492 -8.002 -11.554 1.00 82.50 92 VAL A N 1
ATOM 719 C CA . VAL A 1 92 ? -7.609 -7.058 -11.686 1.00 82.50 92 VAL A CA 1
ATOM 720 C C . VAL A 1 92 ? -8.760 -7.783 -12.358 1.00 82.50 92 VAL A C 1
ATOM 722 O O . VAL A 1 92 ? -8.451 -8.602 -13.256 1.00 82.50 92 VAL 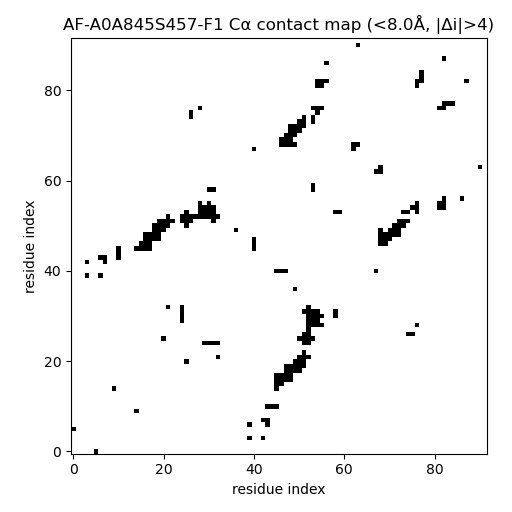A O 1
#

Radius of gyration: 13.51 Å; Cα contacts (8 Å, |Δi|>4): 123; chains: 1; bounding box: 29×26×36 Å

pLDDT: mean 92.72, std 3.75, range [75.88, 97.62]

Secondary structure (DSSP, 8-state):
--HHHHHHHHHHTT-S-EEEE-TTTTTT-----HHHHHHHHTT--S-EEEES---SHHHHHHHHHHT--SEE---HHHHTSSS-HHHHTT--